Protein AF-A0A7X9J937-F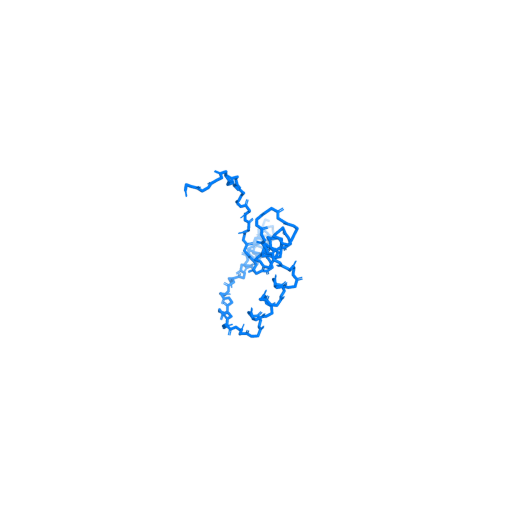1 (afdb_monomer_lite)

Radius of gyration: 26.6 Å; chains: 1; bounding box: 53×62×55 Å

Sequence (87 aa):
MKKKLGCVFVIFCLLLAACSTTTASSPEPAQEFDGQRAYQDVVNQMAFGPRIPGSEAHQQAEEYIATELEKAGWQVELQQSTVTDHP

Foldseek 3D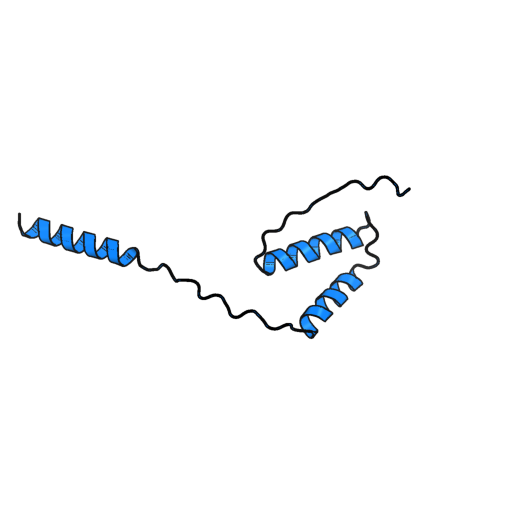i:
DVVVVVVVVVVVVVVVVVVPPPPPPDPDPPDPDDPVVVVVLVVQLPVLPDLDPPDPSVVVNVVVVQVVCVVVVDDDDDDDDDDDDDD

Secondary structure (DSSP, 8-state):
-HHHHHHHHHHHHHHHHTT------PPPPPPPP-HHHHHHHHHHHHHT----TTSHHHHHHHHHHHHHHHHTT--------------

pLDDT: mean 83.48, std 16.54, range [50.5, 98.62]

Structure (mmCIF, N/CA/C/O backbone):
data_AF-A0A7X9J937-F1
#
_entry.id   AF-A0A7X9J937-F1
#
loop_
_atom_site.group_PDB
_atom_site.id
_atom_site.type_symbol
_atom_site.label_atom_id
_atom_site.label_alt_id
_atom_site.label_comp_id
_atom_site.label_asym_id
_atom_site.label_entity_id
_atom_site.label_seq_id
_atom_site.pdbx_PDB_ins_code
_atom_site.Cartn_x
_atom_site.Cartn_y
_atom_site.Cartn_z
_atom_site.occupancy
_atom_site.B_iso_or_equiv
_atom_site.auth_seq_id
_atom_site.auth_comp_id
_atom_site.auth_asym_id
_atom_site.auth_atom_id
_atom_site.pdbx_PDB_model_num
ATOM 1 N N . MET A 1 1 ? -22.922 51.635 38.764 1.00 52.81 1 MET A N 1
ATOM 2 C CA . MET A 1 1 ? -21.645 50.901 38.572 1.00 52.81 1 MET A CA 1
ATOM 3 C C . MET A 1 1 ? -21.777 49.396 38.832 1.00 52.81 1 MET A C 1
ATOM 5 O O . MET A 1 1 ? -21.309 48.623 38.012 1.00 52.81 1 MET A O 1
ATOM 9 N N . LYS A 1 2 ? -22.510 48.967 39.872 1.00 50.50 2 LYS A N 1
ATOM 10 C CA . LYS A 1 2 ? -22.753 47.547 40.218 1.00 50.50 2 LYS A CA 1
ATOM 11 C C . LYS A 1 2 ? -23.387 46.697 39.090 1.00 50.50 2 LYS A C 1
ATOM 13 O O . LYS A 1 2 ? -23.013 45.549 38.907 1.00 50.50 2 LYS A O 1
ATOM 18 N N . LYS A 1 3 ? -24.279 47.288 38.277 1.00 54.34 3 LYS A N 1
ATOM 19 C CA . LYS A 1 3 ? -24.945 46.614 37.139 1.00 54.34 3 LYS A CA 1
ATOM 20 C C . LYS A 1 3 ? -23.997 46.281 35.971 1.00 54.34 3 LYS A C 1
ATOM 22 O O . LYS A 1 3 ? -24.136 45.232 35.362 1.00 54.34 3 LYS A O 1
ATOM 27 N N . LYS A 1 4 ? -23.013 47.149 35.684 1.00 54.78 4 LYS A N 1
ATOM 28 C CA . LYS A 1 4 ? -22.019 46.917 34.616 1.00 54.78 4 LYS A CA 1
ATOM 29 C C . LYS A 1 4 ? -20.978 45.870 35.027 1.00 54.78 4 LYS A C 1
ATOM 31 O O . LYS A 1 4 ? -20.554 45.089 34.190 1.00 54.78 4 LYS A O 1
ATOM 36 N N . LEU A 1 5 ? -20.643 45.811 36.319 1.00 62.06 5 LEU A N 1
ATOM 37 C CA . LEU A 1 5 ? -19.739 44.806 36.886 1.00 62.06 5 LEU A CA 1
ATOM 38 C C . LEU A 1 5 ? -20.350 43.391 36.857 1.00 62.06 5 LEU A C 1
ATOM 40 O O . LEU A 1 5 ? -19.651 42.435 36.546 1.00 62.06 5 LEU A O 1
ATOM 44 N N . GLY A 1 6 ? -21.665 43.274 37.085 1.00 66.69 6 GLY A N 1
ATOM 45 C CA . GLY A 1 6 ? -22.399 42.010 36.943 1.00 66.69 6 GLY A CA 1
ATOM 46 C C . GLY A 1 6 ? -22.445 41.488 35.503 1.00 66.69 6 GLY A C 1
ATOM 47 O O . GLY A 1 6 ? -22.167 40.317 35.280 1.00 66.69 6 GLY A O 1
ATOM 48 N N . CYS A 1 7 ? -22.709 42.349 34.510 1.00 67.94 7 CYS A N 1
ATOM 49 C CA . CYS A 1 7 ? -22.678 41.934 33.099 1.00 67.94 7 CYS A CA 1
ATOM 50 C C . CYS A 1 7 ? -21.279 41.498 32.644 1.00 67.94 7 CYS A C 1
ATOM 52 O O . CYS A 1 7 ? -21.163 40.523 31.911 1.00 67.94 7 CYS A O 1
ATOM 54 N N . VAL A 1 8 ? -20.219 42.181 33.092 1.00 72.06 8 VAL A N 1
ATOM 55 C CA . VAL A 1 8 ? -18.832 41.800 32.766 1.00 72.06 8 VAL A CA 1
ATOM 56 C C . VAL A 1 8 ? -18.475 40.443 33.376 1.00 72.06 8 VAL A C 1
ATOM 58 O O . VAL A 1 8 ? -17.862 39.621 32.702 1.00 72.06 8 VAL A O 1
ATOM 61 N N . PHE A 1 9 ? -18.920 40.169 34.606 1.00 73.50 9 PHE A N 1
ATOM 62 C CA . PHE A 1 9 ? -18.722 38.869 35.248 1.00 73.50 9 PHE A CA 1
ATOM 63 C C . PHE A 1 9 ? -19.460 37.741 34.507 1.00 73.50 9 PHE A C 1
ATOM 65 O O . PHE A 1 9 ? -18.881 36.691 34.250 1.00 73.50 9 PHE A O 1
ATOM 72 N N . VAL A 1 10 ? -20.702 37.982 34.074 1.00 77.50 10 VAL A N 1
ATOM 73 C CA . VAL A 1 10 ? -21.494 37.009 33.301 1.00 77.50 10 VAL A CA 1
ATOM 74 C C . VAL A 1 10 ? -20.864 36.722 31.933 1.00 77.50 10 VAL A C 1
ATOM 76 O O . VAL A 1 10 ? -20.773 35.563 31.538 1.00 77.50 10 VAL A O 1
ATOM 79 N N . ILE A 1 11 ? -20.373 37.748 31.232 1.00 76.56 11 ILE A N 1
ATOM 80 C CA . ILE A 1 11 ? -19.694 37.591 29.935 1.00 76.56 11 ILE A CA 1
ATOM 81 C C . ILE A 1 11 ? -18.374 36.823 30.094 1.00 76.56 11 ILE A C 1
ATOM 83 O O . ILE A 1 11 ? -18.065 35.958 29.280 1.00 76.56 11 ILE A O 1
ATOM 87 N N . PHE A 1 12 ? -17.619 37.086 31.164 1.00 74.50 12 PHE A N 1
ATOM 88 C CA . PHE A 1 12 ? -16.381 36.367 31.461 1.00 74.50 12 PHE A CA 1
ATOM 89 C C . PHE A 1 12 ? -16.633 34.883 31.785 1.00 74.50 12 PHE A C 1
ATOM 91 O O . PHE A 1 12 ? -15.923 34.016 31.279 1.00 74.50 12 PHE A O 1
ATOM 98 N N . CYS A 1 13 ? -17.691 34.566 32.540 1.00 72.00 13 CYS A N 1
ATOM 99 C CA . CYS A 1 13 ? -18.108 33.181 32.785 1.00 72.00 13 CYS A CA 1
ATOM 100 C C . CYS A 1 13 ? -18.562 32.458 31.503 1.00 72.00 13 CYS A C 1
ATOM 102 O O . CYS A 1 13 ? -18.251 31.283 31.327 1.00 72.00 13 CYS A O 1
ATOM 104 N N . LEU A 1 14 ? -19.249 33.154 30.591 1.00 68.94 14 LEU A N 1
ATOM 105 C CA . LEU A 1 14 ? -19.656 32.613 29.286 1.00 68.94 14 LEU A CA 1
ATOM 106 C C . LEU A 1 14 ? -18.459 32.330 28.363 1.00 68.94 14 LEU A C 1
ATOM 108 O O . LEU A 1 14 ? -18.451 31.314 27.674 1.00 68.94 14 LEU A O 1
ATOM 112 N N . LEU A 1 15 ? -17.428 33.181 28.389 1.00 69.56 15 LEU A N 1
ATOM 113 C CA . LEU A 1 15 ? -16.188 32.979 27.627 1.00 69.56 15 LEU A CA 1
ATOM 114 C C . LEU A 1 15 ? -15.346 31.812 28.166 1.00 69.56 15 LEU A C 1
ATOM 116 O O . LEU A 1 15 ? -14.768 31.065 27.382 1.00 69.56 15 LEU A O 1
ATOM 120 N N . LEU A 1 16 ? -15.311 31.612 29.488 1.00 65.06 16 LEU A N 1
ATOM 121 C CA . LEU A 1 16 ? -14.621 30.473 30.106 1.00 65.06 16 LEU A CA 1
ATOM 122 C C . LEU A 1 16 ? -15.333 29.136 29.838 1.00 65.06 16 LEU A C 1
ATOM 124 O O . LEU A 1 16 ? -14.669 28.127 29.609 1.00 65.06 16 LEU A O 1
ATOM 128 N N . ALA A 1 17 ? -16.670 29.128 29.800 1.00 61.69 17 ALA A N 1
ATOM 129 C CA . ALA A 1 17 ? -17.452 27.931 29.478 1.00 61.69 17 ALA A CA 1
ATOM 130 C C . ALA A 1 17 ? -17.276 27.470 28.016 1.00 61.69 17 ALA A C 1
ATOM 132 O O . ALA A 1 17 ? -17.340 26.275 27.739 1.00 61.69 17 ALA A O 1
ATOM 133 N N . ALA A 1 18 ? -16.992 28.393 27.090 1.00 59.34 18 ALA A N 1
ATOM 134 C CA . ALA A 1 18 ? -16.708 28.071 25.690 1.00 59.34 18 ALA A CA 1
ATOM 135 C C . ALA A 1 18 ? -15.317 27.434 25.469 1.00 59.34 18 ALA A C 1
ATOM 137 O O . ALA A 1 18 ? -15.069 26.867 24.411 1.00 59.34 18 ALA A O 1
ATOM 138 N N . CYS A 1 19 ? -14.417 27.492 26.459 1.00 54.72 19 CYS A N 1
ATOM 139 C CA . CYS A 1 19 ? -13.035 27.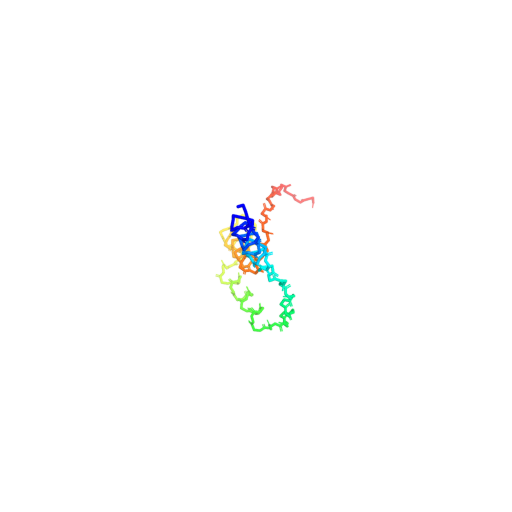002 26.360 1.00 54.72 19 CYS A CA 1
ATOM 140 C C . CYS A 1 19 ? -12.840 25.580 26.935 1.00 54.72 19 CYS A C 1
ATOM 142 O O . CYS A 1 19 ? -11.719 25.162 27.204 1.00 54.72 19 CYS A O 1
ATOM 144 N N . SER A 1 20 ? -13.925 24.835 27.184 1.00 54.06 20 SER A N 1
ATOM 145 C CA . SER A 1 20 ? -13.865 23.515 27.842 1.00 54.06 20 SER A CA 1
ATOM 146 C C . SER A 1 20 ? -14.192 22.328 26.928 1.00 54.06 20 SER A C 1
ATOM 148 O O . SER A 1 20 ? -14.222 21.193 27.393 1.00 54.06 20 SER A O 1
ATOM 150 N N . THR A 1 21 ? -14.387 22.535 25.623 1.00 57.25 21 THR A N 1
ATOM 151 C CA . THR A 1 21 ? -14.554 21.436 24.654 1.00 57.25 21 THR A CA 1
ATOM 152 C C . THR A 1 21 ? -13.211 20.965 24.100 1.00 57.25 21 THR A C 1
ATOM 154 O O . THR A 1 21 ? -13.033 20.849 22.892 1.00 57.25 21 THR A O 1
ATOM 157 N N . THR A 1 22 ? -12.248 20.689 24.974 1.00 58.19 22 THR A N 1
ATOM 158 C CA . THR A 1 22 ? -11.144 19.803 24.603 1.00 58.19 22 THR A CA 1
ATOM 159 C C . THR A 1 22 ? -11.648 18.400 24.885 1.00 58.19 22 THR A C 1
ATOM 161 O O . THR A 1 22 ? -11.520 17.897 26.000 1.00 58.19 22 THR A O 1
ATOM 164 N N . THR A 1 23 ? -12.300 17.782 23.900 1.00 58.59 23 THR A N 1
ATOM 165 C CA . THR A 1 23 ? -12.530 16.339 23.933 1.00 58.59 23 THR A CA 1
ATOM 166 C C . THR A 1 23 ? -11.154 15.700 23.950 1.00 58.59 23 THR A C 1
ATOM 168 O O . THR A 1 23 ? -10.478 15.641 22.924 1.00 58.59 23 THR A O 1
ATOM 171 N N . ALA A 1 24 ? -10.706 15.297 25.137 1.00 60.59 24 ALA A N 1
ATOM 172 C CA . ALA A 1 24 ? -9.594 14.384 25.273 1.00 60.59 24 ALA A CA 1
ATOM 173 C C . ALA A 1 24 ? -9.973 13.152 24.450 1.00 60.59 24 ALA A C 1
ATOM 175 O O . ALA A 1 24 ? -10.860 12.392 24.835 1.00 60.59 24 ALA A O 1
ATOM 176 N N . SER A 1 25 ? -9.375 13.047 23.265 1.00 62.44 25 SER A N 1
ATOM 177 C CA . SER A 1 25 ? -9.435 11.873 22.413 1.00 62.44 25 SER A CA 1
ATOM 178 C C . SER A 1 25 ? -8.927 10.714 23.255 1.00 62.44 25 SER A C 1
ATOM 180 O O . SER A 1 25 ? -7.718 10.545 23.408 1.00 62.44 25 SER A O 1
ATOM 182 N N . SER A 1 26 ? -9.840 9.954 23.863 1.00 63.72 26 SER A N 1
ATOM 183 C CA . SER A 1 26 ? -9.491 8.635 24.373 1.00 63.72 26 SER A CA 1
ATOM 184 C C . SER A 1 26 ? -8.838 7.899 23.207 1.00 63.72 26 SER A C 1
ATOM 186 O O . SER A 1 26 ? -9.385 7.977 22.105 1.00 63.72 26 SER A O 1
ATOM 188 N N . PRO A 1 27 ? -7.671 7.259 23.390 1.00 65.00 27 PRO A N 1
ATOM 189 C CA . PRO A 1 27 ? -7.103 6.453 22.325 1.00 65.00 27 PRO A CA 1
ATOM 190 C C . PRO A 1 27 ? -8.182 5.460 21.892 1.00 65.00 27 PRO A C 1
ATOM 192 O O . PRO A 1 27 ? -8.712 4.722 22.729 1.00 65.00 27 PRO A O 1
ATOM 195 N N . GLU A 1 28 ? -8.570 5.532 20.617 1.00 68.25 28 GLU A N 1
ATOM 196 C CA . GLU A 1 28 ? -9.399 4.509 19.987 1.00 68.25 28 GLU A CA 1
ATOM 197 C C . GLU A 1 28 ? -8.761 3.153 20.319 1.00 68.25 28 GLU A C 1
ATOM 199 O O . GLU A 1 28 ? -7.528 3.031 20.252 1.00 68.25 28 GLU A O 1
ATOM 204 N N . PRO A 1 29 ? -9.548 2.159 20.765 1.00 69.75 29 PRO A N 1
ATOM 205 C CA . PRO A 1 29 ? -9.005 0.841 21.042 1.00 69.75 29 PRO A CA 1
ATOM 206 C C . PRO A 1 29 ? -8.266 0.353 19.796 1.00 69.75 29 PRO A C 1
ATOM 208 O O . PRO A 1 29 ? -8.793 0.435 18.688 1.00 69.75 29 PRO A O 1
ATOM 211 N N . ALA A 1 30 ? -7.026 -0.113 19.978 1.00 72.69 30 ALA A N 1
ATOM 212 C CA . ALA A 1 30 ? -6.224 -0.618 18.874 1.00 72.69 30 ALA A CA 1
ATOM 213 C C . ALA A 1 30 ? -7.033 -1.685 18.130 1.00 72.69 30 ALA A C 1
ATOM 215 O O . ALA A 1 30 ? -7.461 -2.670 18.736 1.00 72.69 30 ALA A O 1
ATOM 216 N N . GLN A 1 31 ? -7.274 -1.458 16.839 1.00 80.12 31 GLN A N 1
ATOM 217 C CA . GLN A 1 31 ? -8.015 -2.403 16.022 1.00 80.12 31 GLN A CA 1
ATOM 218 C C . GLN A 1 31 ? -7.259 -3.737 16.011 1.00 80.12 31 GLN A C 1
ATOM 220 O O . GLN A 1 31 ? -6.054 -3.778 15.747 1.00 80.12 31 GLN A O 1
ATOM 225 N N . GLU A 1 32 ? -7.957 -4.825 16.338 1.00 93.06 32 GLU A N 1
ATOM 226 C CA . GLU A 1 32 ? -7.385 -6.165 16.242 1.00 93.06 32 GLU A CA 1
ATOM 227 C C . GLU A 1 32 ? -7.026 -6.481 14.786 1.00 93.06 32 GLU A C 1
ATOM 229 O O . GLU A 1 32 ? -7.619 -5.954 13.842 1.00 93.06 32 GLU A O 1
ATOM 234 N N . PHE A 1 33 ? -6.039 -7.354 14.592 1.00 94.00 33 PHE A N 1
ATOM 235 C CA . PHE A 1 33 ? -5.646 -7.771 13.253 1.00 94.00 33 PHE A CA 1
ATOM 236 C C . PHE A 1 33 ? -6.796 -8.506 12.545 1.00 94.00 33 PHE A C 1
ATOM 238 O O . PHE A 1 33 ? -7.264 -9.542 13.016 1.00 94.00 33 PHE A O 1
ATOM 245 N N . ASP A 1 34 ? -7.189 -8.005 11.372 1.00 95.75 34 ASP A N 1
ATOM 246 C CA . ASP A 1 34 ? -8.176 -8.630 10.490 1.00 95.75 34 ASP A CA 1
ATOM 247 C C . ASP A 1 34 ? -7.474 -9.292 9.293 1.00 95.75 34 ASP A C 1
ATOM 249 O O . ASP A 1 34 ? -6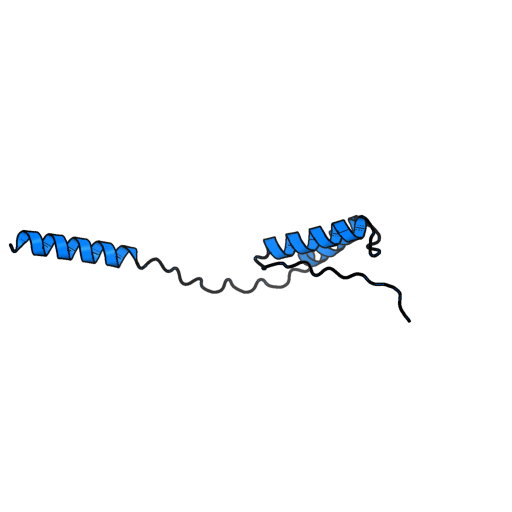.978 -8.633 8.373 1.00 95.75 34 ASP A O 1
ATOM 253 N N . GLY A 1 35 ? -7.452 -10.627 9.295 1.00 97.88 35 GLY A N 1
ATOM 254 C CA . GLY A 1 35 ? -6.820 -11.414 8.238 1.00 97.88 35 GLY A CA 1
ATOM 255 C C . GLY A 1 35 ? -7.525 -11.336 6.881 1.00 97.88 35 GLY A C 1
ATOM 256 O O . GLY A 1 35 ? -6.855 -11.437 5.854 1.00 97.88 35 GLY A O 1
ATOM 257 N N . GLN A 1 36 ? -8.848 -11.134 6.840 1.00 98.12 36 GLN A N 1
ATOM 258 C CA . GLN A 1 36 ? -9.562 -10.958 5.571 1.00 98.12 36 GLN A CA 1
ATOM 259 C C . GLN A 1 36 ? -9.217 -9.614 4.950 1.00 98.12 36 GLN A C 1
ATOM 261 O O . GLN A 1 36 ? -8.961 -9.548 3.744 1.00 98.12 36 GLN A O 1
ATOM 266 N N . ARG A 1 37 ? -9.151 -8.557 5.767 1.00 96.88 37 ARG A N 1
ATOM 267 C CA . ARG A 1 37 ? -8.710 -7.254 5.278 1.00 96.88 37 ARG A CA 1
ATOM 268 C C . ARG A 1 37 ? -7.279 -7.319 4.746 1.00 96.88 37 ARG A C 1
ATOM 270 O O . ARG A 1 37 ? -7.045 -6.901 3.615 1.00 96.88 37 ARG A O 1
ATOM 277 N N . ALA A 1 38 ? -6.353 -7.901 5.508 1.00 97.81 38 ALA A N 1
ATOM 278 C CA . ALA A 1 38 ? -4.960 -8.040 5.082 1.00 97.81 38 ALA A CA 1
ATOM 279 C C . ALA A 1 38 ? -4.823 -8.848 3.777 1.00 97.81 38 ALA A C 1
ATOM 281 O O . ALA A 1 38 ? -4.029 -8.507 2.900 1.00 97.81 38 ALA A O 1
ATOM 282 N N . TYR A 1 39 ? -5.623 -9.905 3.609 1.00 98.62 39 TYR A N 1
ATOM 283 C CA . TYR A 1 39 ? -5.644 -10.677 2.368 1.00 98.62 39 TYR A CA 1
ATOM 284 C C . TYR A 1 39 ? -6.134 -9.850 1.171 1.00 98.62 39 TYR A C 1
ATOM 286 O O . TYR A 1 39 ? -5.587 -9.978 0.074 1.00 98.62 39 TYR A O 1
ATOM 294 N N . GLN A 1 40 ? -7.111 -8.959 1.365 1.00 98.56 40 GLN A N 1
ATOM 295 C CA . GLN A 1 40 ? -7.589 -8.078 0.299 1.00 98.56 40 GLN A CA 1
ATOM 296 C C . GLN A 1 40 ? -6.484 -7.144 -0.217 1.00 98.56 40 GLN A C 1
ATOM 298 O O . GLN A 1 40 ? -6.394 -6.926 -1.425 1.00 98.56 40 GLN A O 1
ATOM 303 N N . ASP A 1 41 ? -5.601 -6.653 0.658 1.00 98.50 41 ASP A N 1
ATOM 304 C CA . ASP A 1 41 ? -4.446 -5.846 0.245 1.00 98.50 41 ASP A CA 1
ATOM 305 C C . ASP A 1 41 ? -3.489 -6.632 -0.666 1.00 98.50 41 ASP A C 1
ATOM 307 O O . ASP A 1 41 ? -2.949 -6.076 -1.625 1.00 98.50 41 ASP A O 1
ATOM 311 N N . VAL A 1 42 ? -3.308 -7.935 -0.420 1.00 98.38 42 VAL A N 1
ATOM 312 C CA . VAL A 1 42 ? -2.517 -8.820 -1.294 1.00 98.38 42 VAL A CA 1
ATOM 313 C C . VAL A 1 42 ? -3.204 -8.997 -2.646 1.00 98.38 42 VAL A C 1
ATOM 315 O O . VAL A 1 42 ? -2.555 -8.860 -3.683 1.00 98.38 42 VAL A O 1
ATOM 318 N N . VAL A 1 43 ? -4.513 -9.264 -2.654 1.00 98.56 43 VAL A N 1
ATOM 319 C CA . VAL A 1 43 ? -5.300 -9.415 -3.890 1.00 98.56 43 VAL A CA 1
ATOM 320 C C . VAL A 1 43 ? -5.206 -8.156 -4.753 1.00 98.56 43 VAL A C 1
ATOM 322 O O . VAL A 1 43 ? -4.932 -8.257 -5.949 1.00 98.56 43 VAL A O 1
ATOM 325 N N . ASN A 1 44 ? -5.356 -6.977 -4.146 1.00 98.44 44 ASN A N 1
ATOM 326 C CA . ASN A 1 44 ? -5.261 -5.695 -4.843 1.00 98.44 44 ASN A CA 1
ATOM 327 C C . ASN A 1 44 ? -3.868 -5.497 -5.461 1.00 98.44 44 ASN A C 1
ATOM 329 O O . ASN A 1 44 ? -3.757 -5.213 -6.650 1.00 98.44 44 ASN A O 1
ATOM 333 N N . GLN A 1 45 ? -2.800 -5.750 -4.697 1.00 98.25 45 GLN A N 1
ATOM 334 C CA . GLN A 1 45 ? -1.427 -5.651 -5.203 1.00 98.25 45 GLN A CA 1
ATOM 335 C C . GLN A 1 45 ? -1.130 -6.632 -6.341 1.00 98.25 45 GLN A C 1
ATOM 337 O O . GLN A 1 45 ? -0.368 -6.307 -7.255 1.00 98.25 45 GLN A O 1
ATOM 342 N N . MET A 1 46 ? -1.695 -7.843 -6.290 1.00 98.06 46 MET A N 1
ATOM 343 C CA . MET A 1 46 ? -1.540 -8.834 -7.355 1.00 98.06 46 MET A CA 1
ATOM 344 C C . MET A 1 46 ? -2.274 -8.431 -8.634 1.00 98.06 46 MET A C 1
ATOM 346 O O . MET A 1 46 ? -1.761 -8.703 -9.720 1.00 98.06 46 MET A O 1
ATOM 350 N N . ALA A 1 47 ? -3.423 -7.760 -8.518 1.00 98.44 47 ALA A N 1
ATOM 351 C CA . ALA A 1 47 ? -4.219 -7.315 -9.659 1.00 98.44 47 ALA A CA 1
ATOM 352 C C . ALA A 1 47 ? -3.491 -6.289 -10.549 1.00 98.44 47 ALA A C 1
ATOM 354 O O . ALA A 1 47 ? -3.755 -6.249 -11.748 1.00 98.44 47 ALA A O 1
ATOM 355 N N . PHE A 1 48 ? -2.535 -5.527 -10.005 1.00 98.38 48 PHE A N 1
ATOM 356 C CA . PHE A 1 48 ? -1.691 -4.609 -10.788 1.00 98.38 48 PHE A CA 1
ATOM 357 C C . PHE A 1 48 ? -0.724 -5.337 -11.740 1.00 98.38 48 PHE A C 1
ATOM 359 O O . PHE A 1 48 ? -0.252 -4.760 -12.713 1.00 98.38 48 PHE A O 1
ATOM 366 N N . GLY A 1 49 ? -0.419 -6.616 -11.487 1.00 97.75 49 GLY A N 1
ATOM 367 C CA . GLY A 1 49 ? 0.588 -7.380 -12.229 1.00 97.75 49 GLY A CA 1
ATOM 368 C C . GLY A 1 49 ? 1.987 -7.335 -11.590 1.00 97.75 49 GLY A C 1
ATOM 369 O O . GLY A 1 49 ? 2.125 -7.002 -10.411 1.00 97.75 49 GLY A O 1
ATOM 370 N N . PRO A 1 50 ? 3.053 -7.757 -12.299 1.00 98.00 50 PRO A N 1
ATOM 371 C CA . PRO A 1 50 ? 4.416 -7.765 -11.759 1.00 98.00 50 PRO A CA 1
ATOM 372 C C . PRO A 1 50 ? 4.939 -6.349 -11.455 1.00 98.00 50 PRO A C 1
ATOM 374 O O . PRO A 1 50 ? 5.156 -5.559 -12.366 1.00 98.00 50 PRO A O 1
ATOM 377 N N . ARG A 1 51 ? 5.206 -6.044 -10.178 1.00 96.62 51 ARG A N 1
ATOM 378 C CA . ARG A 1 51 ? 5.678 -4.728 -9.689 1.00 96.62 51 ARG A CA 1
ATOM 379 C C . ARG A 1 51 ? 7.187 -4.548 -9.892 1.00 96.62 51 ARG A C 1
ATOM 381 O O . ARG A 1 51 ? 7.940 -4.363 -8.940 1.00 96.62 51 ARG A O 1
ATOM 388 N N . ILE A 1 52 ? 7.641 -4.696 -11.133 1.00 94.94 52 ILE A N 1
ATOM 389 C CA . ILE A 1 52 ? 9.046 -4.481 -11.495 1.00 94.94 52 ILE A CA 1
ATOM 390 C C . ILE A 1 52 ? 9.360 -2.983 -11.348 1.00 94.94 52 ILE A C 1
ATOM 392 O O . ILE A 1 52 ? 8.574 -2.179 -11.861 1.00 94.94 52 ILE A O 1
ATOM 396 N N . PRO A 1 53 ? 10.467 -2.581 -10.695 1.00 92.50 53 PRO A N 1
ATOM 397 C CA . PRO A 1 53 ? 10.841 -1.174 -10.578 1.00 92.50 53 PRO A CA 1
ATOM 398 C C . PRO A 1 53 ? 10.804 -0.436 -11.925 1.00 92.50 53 PRO A C 1
ATOM 400 O O . PRO A 1 53 ? 11.239 -0.963 -12.946 1.00 92.50 53 PRO A O 1
ATOM 403 N N . GLY A 1 54 ? 10.235 0.770 -11.937 1.00 90.44 54 GLY A N 1
ATOM 404 C CA . GLY A 1 54 ? 9.980 1.580 -13.134 1.00 90.44 54 GLY A CA 1
ATOM 405 C C . GLY A 1 54 ? 8.754 1.202 -13.984 1.00 90.44 54 GLY A C 1
ATOM 406 O O . GLY A 1 54 ? 8.392 1.976 -14.867 1.00 90.44 54 GLY A O 1
ATOM 407 N N . SER A 1 55 ? 8.094 0.061 -13.751 1.00 96.19 55 SER A N 1
ATOM 408 C CA . SER A 1 55 ? 6.888 -0.331 -14.508 1.00 96.19 55 SER A CA 1
ATOM 409 C C . SER A 1 55 ? 5.616 0.404 -14.060 1.00 96.19 55 SER A C 1
ATOM 411 O O . SER A 1 55 ? 5.553 0.947 -12.958 1.00 96.19 55 SER A O 1
ATOM 413 N N . GLU A 1 56 ? 4.563 0.364 -14.885 1.00 98.00 56 GLU A N 1
ATOM 414 C CA . GLU A 1 56 ? 3.236 0.897 -14.531 1.00 98.00 56 GLU A CA 1
ATOM 415 C C . GLU A 1 56 ? 2.652 0.201 -13.290 1.00 98.00 56 GLU A C 1
ATOM 417 O O . GLU A 1 56 ? 2.197 0.862 -12.362 1.00 98.00 56 GLU A O 1
ATOM 422 N N . ALA A 1 57 ? 2.748 -1.130 -13.221 1.00 98.19 57 ALA A N 1
ATOM 423 C CA . ALA A 1 57 ? 2.279 -1.914 -12.077 1.00 98.19 57 ALA A CA 1
ATOM 424 C C . ALA A 1 57 ? 2.990 -1.540 -10.765 1.00 98.19 57 ALA A C 1
ATOM 426 O O . ALA A 1 57 ? 2.414 -1.647 -9.682 1.00 98.19 57 ALA A O 1
ATOM 427 N N . HIS A 1 58 ? 4.253 -1.111 -10.846 1.00 97.31 58 HIS A N 1
ATOM 428 C CA . HIS A 1 58 ? 4.975 -0.600 -9.689 1.00 97.31 58 HIS A CA 1
ATOM 429 C C . HIS A 1 58 ? 4.436 0.756 -9.232 1.00 97.31 58 HIS A C 1
ATOM 431 O O . HIS A 1 58 ? 4.160 0.896 -8.044 1.00 97.31 58 HIS A O 1
ATOM 437 N N . GLN A 1 59 ? 4.209 1.695 -10.155 1.00 97.25 59 GLN A N 1
ATOM 438 C CA . GLN A 1 59 ? 3.621 3.006 -9.840 1.00 97.25 59 GLN A CA 1
ATOM 439 C C . GLN A 1 59 ? 2.220 2.859 -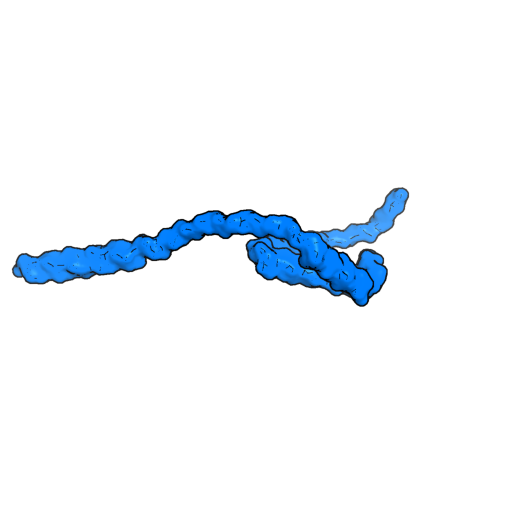9.226 1.00 97.25 59 GLN A C 1
ATOM 441 O O . GLN A 1 59 ? 1.915 3.479 -8.212 1.00 97.25 59 GLN A O 1
ATOM 446 N N . GLN A 1 60 ? 1.392 1.962 -9.774 1.00 98.38 60 GLN A N 1
ATOM 447 C CA . GLN A 1 60 ? 0.070 1.648 -9.219 1.00 98.38 60 GLN A CA 1
ATOM 448 C C . GLN A 1 60 ? 0.152 1.117 -7.781 1.00 98.38 60 GLN A C 1
ATOM 450 O O . GLN A 1 60 ? -0.669 1.474 -6.938 1.00 98.38 60 GLN A O 1
ATOM 455 N N . ALA A 1 61 ? 1.149 0.278 -7.482 1.00 98.12 61 ALA A N 1
ATOM 456 C CA . ALA A 1 61 ? 1.358 -0.228 -6.131 1.00 98.12 61 ALA A CA 1
ATOM 457 C C . ALA A 1 61 ? 1.843 0.865 -5.162 1.00 98.12 61 ALA A C 1
ATOM 459 O O . ALA A 1 61 ? 1.379 0.891 -4.024 1.00 98.12 61 ALA A O 1
ATOM 460 N N . GLU A 1 62 ? 2.731 1.766 -5.595 1.00 97.69 62 GLU A N 1
ATOM 461 C CA . GLU A 1 62 ? 3.163 2.924 -4.795 1.00 97.69 62 GLU A CA 1
ATOM 462 C C . GLU A 1 62 ? 1.970 3.805 -4.412 1.00 97.69 62 GLU A C 1
ATOM 464 O O . GLU A 1 62 ? 1.766 4.095 -3.232 1.00 97.69 62 GLU A O 1
ATOM 469 N N . GLU A 1 63 ? 1.142 4.168 -5.395 1.00 98.19 63 GLU A N 1
ATOM 470 C CA . GLU A 1 63 ? -0.031 5.016 -5.181 1.00 98.19 63 GLU A CA 1
ATOM 471 C C . GLU A 1 63 ? -1.089 4.330 -4.307 1.00 98.19 63 GLU A C 1
ATOM 473 O O . GLU A 1 63 ? -1.648 4.959 -3.404 1.00 98.19 63 GLU A O 1
ATOM 478 N N . TYR A 1 64 ? -1.317 3.025 -4.503 1.00 98.56 64 TYR A N 1
ATOM 479 C CA . TYR A 1 64 ? -2.209 2.238 -3.651 1.00 98.56 64 TYR A CA 1
ATOM 480 C C . TYR A 1 64 ? -1.763 2.266 -2.186 1.00 98.56 64 TYR A C 1
ATOM 482 O O . TYR A 1 64 ? -2.561 2.570 -1.302 1.00 98.56 64 TYR A O 1
ATOM 490 N N . ILE A 1 65 ? -0.487 1.973 -1.923 1.00 98.38 65 ILE A N 1
ATOM 491 C CA . ILE A 1 65 ? 0.044 1.904 -0.557 1.00 98.38 65 ILE A CA 1
ATOM 492 C C . ILE A 1 65 ? -0.008 3.281 0.107 1.00 98.38 65 ILE A C 1
ATOM 494 O O . ILE A 1 65 ? -0.476 3.381 1.240 1.00 98.38 65 ILE A O 1
ATOM 498 N N . ALA A 1 66 ? 0.420 4.336 -0.592 1.00 98.44 66 ALA A N 1
ATOM 499 C CA . ALA A 1 66 ? 0.355 5.699 -0.072 1.00 98.44 66 ALA A CA 1
ATOM 500 C C . ALA A 1 66 ? -1.086 6.080 0.304 1.00 98.44 66 ALA A C 1
ATOM 502 O O . ALA A 1 66 ? -1.343 6.504 1.429 1.00 98.44 66 ALA A O 1
ATOM 503 N N . THR A 1 67 ? -2.037 5.809 -0.592 1.00 98.38 67 THR A N 1
ATOM 504 C CA . THR A 1 67 ? -3.460 6.094 -0.375 1.00 98.38 67 THR A CA 1
ATOM 505 C C . THR A 1 67 ? -4.033 5.333 0.824 1.00 98.38 67 THR A C 1
ATOM 507 O O . THR A 1 67 ? -4.772 5.903 1.627 1.00 98.38 67 THR A O 1
ATOM 510 N N . GLU A 1 68 ? -3.736 4.037 0.969 1.00 98.06 68 GLU A N 1
ATOM 511 C CA . GLU A 1 68 ? -4.248 3.251 2.099 1.00 98.06 68 GLU A CA 1
ATOM 512 C C . GLU A 1 68 ? -3.630 3.690 3.438 1.00 98.06 68 GLU A C 1
ATOM 514 O O . GLU A 1 68 ? -4.330 3.712 4.452 1.00 98.06 68 GLU A O 1
ATOM 519 N N . LEU A 1 69 ? -2.361 4.115 3.451 1.00 97.25 69 LEU A N 1
ATOM 520 C CA . LEU A 1 69 ? -1.712 4.677 4.641 1.00 97.25 69 LEU A CA 1
ATOM 521 C C . LEU A 1 69 ? -2.314 6.032 5.042 1.00 97.25 69 LEU A C 1
ATOM 523 O O . LEU A 1 69 ? -2.608 6.250 6.219 1.00 97.25 69 LEU A O 1
ATOM 527 N N . GLU A 1 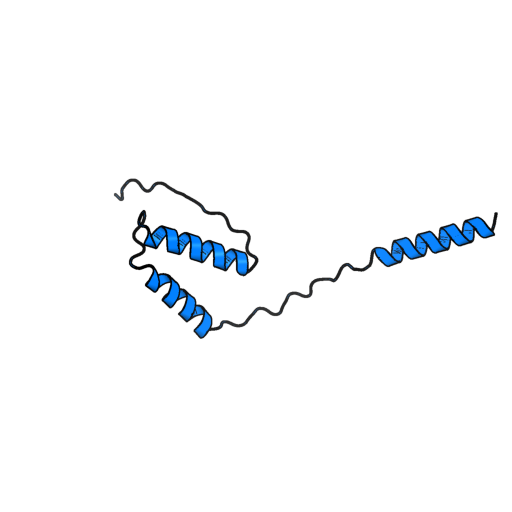70 ? -2.568 6.919 4.079 1.00 97.81 70 GLU A N 1
ATOM 528 C CA . GLU A 1 70 ? -3.255 8.192 4.330 1.00 97.81 70 GLU A CA 1
ATOM 529 C C . GLU A 1 70 ? -4.664 7.969 4.895 1.00 97.81 70 GLU A C 1
ATOM 531 O O . GLU A 1 70 ? -5.048 8.602 5.881 1.00 97.81 70 GLU A O 1
ATOM 536 N N . LYS A 1 71 ? -5.426 7.016 4.336 1.00 95.75 71 LYS A N 1
ATOM 537 C CA . LYS A 1 71 ? -6.748 6.622 4.861 1.00 95.75 71 LYS A CA 1
ATOM 538 C C . LYS A 1 71 ? -6.678 6.080 6.286 1.00 95.75 71 LYS A C 1
ATOM 540 O O . LYS A 1 71 ? -7.613 6.287 7.056 1.00 95.75 71 LYS A O 1
ATOM 545 N N . ALA A 1 72 ? -5.583 5.413 6.643 1.00 93.69 72 ALA A N 1
ATOM 546 C CA . ALA A 1 72 ? -5.322 4.956 8.003 1.00 93.69 72 ALA A CA 1
ATOM 547 C C . ALA A 1 72 ? -4.885 6.092 8.954 1.00 93.69 72 ALA A C 1
ATOM 549 O O . ALA A 1 72 ? -4.600 5.834 10.123 1.00 93.69 72 ALA A O 1
ATOM 550 N N . GLY A 1 73 ? -4.820 7.341 8.479 1.00 94.75 73 GLY A N 1
ATOM 551 C CA . GLY A 1 73 ? -4.476 8.521 9.275 1.00 94.75 73 GLY A CA 1
ATOM 552 C C . GLY A 1 73 ? -2.975 8.780 9.405 1.00 94.75 73 GLY A C 1
ATOM 553 O O . GLY A 1 73 ? -2.565 9.550 10.276 1.00 94.75 73 GLY A O 1
ATOM 554 N N . TRP A 1 74 ? -2.145 8.143 8.576 1.00 96.25 74 TRP A N 1
ATOM 555 C CA . TRP A 1 74 ? -0.698 8.336 8.604 1.00 96.25 74 TRP A CA 1
ATOM 556 C C . TRP A 1 74 ? -0.293 9.566 7.790 1.00 96.25 74 TRP A C 1
ATOM 558 O O . TRP A 1 74 ? -0.912 9.906 6.785 1.00 96.25 74 TRP A O 1
ATOM 568 N N . GLN A 1 75 ? 0.791 10.217 8.213 1.00 97.62 75 GLN A N 1
ATOM 569 C CA . GLN A 1 75 ? 1.504 11.174 7.369 1.00 97.62 75 GLN A CA 1
ATOM 570 C C . GLN A 1 75 ? 2.414 10.384 6.434 1.00 97.62 75 GLN A C 1
ATOM 572 O O . GLN A 1 75 ? 3.250 9.611 6.904 1.00 97.62 75 GLN A O 1
ATOM 577 N N . VAL A 1 76 ? 2.235 10.560 5.128 1.00 97.56 76 VAL A N 1
ATOM 578 C CA . VAL A 1 76 ? 2.950 9.792 4.108 1.00 97.56 76 VAL A CA 1
ATOM 579 C C . VAL A 1 76 ? 3.931 10.694 3.370 1.00 97.56 76 VAL A C 1
ATOM 581 O O . VAL A 1 76 ? 3.590 11.796 2.949 1.00 97.56 76 VAL A O 1
ATOM 584 N N . GLU A 1 77 ? 5.157 10.205 3.206 1.00 97.75 77 GLU A N 1
ATOM 585 C CA . GLU A 1 77 ? 6.192 10.816 2.376 1.00 97.75 77 GLU A CA 1
ATOM 586 C C . GLU A 1 77 ? 6.735 9.754 1.417 1.00 97.75 77 GLU A C 1
ATOM 588 O O . GLU A 1 77 ? 7.122 8.661 1.837 1.00 97.75 77 GLU A O 1
ATOM 593 N N . LEU A 1 78 ? 6.764 10.070 0.122 1.00 95.44 78 LEU A N 1
ATOM 594 C CA . LEU A 1 78 ? 7.364 9.200 -0.885 1.00 95.44 78 LEU A CA 1
ATOM 595 C C . LEU A 1 78 ? 8.856 9.502 -1.010 1.00 95.44 78 LEU A C 1
ATOM 597 O O . LEU A 1 78 ? 9.254 10.553 -1.512 1.00 95.44 78 LEU A O 1
ATOM 601 N N . GLN A 1 79 ? 9.688 8.545 -0.605 1.00 95.12 79 GLN A N 1
ATOM 602 C CA . GLN A 1 79 ? 11.133 8.628 -0.775 1.00 95.12 79 GLN A CA 1
ATOM 603 C C . GLN A 1 79 ? 11.557 7.996 -2.106 1.00 95.12 79 GLN A C 1
ATOM 605 O O . GLN A 1 79 ? 11.599 6.775 -2.249 1.00 95.12 79 GLN A O 1
ATOM 610 N N . GLN A 1 80 ? 11.928 8.834 -3.072 1.00 92.25 80 GLN A N 1
ATOM 611 C CA . GLN A 1 80 ? 12.396 8.385 -4.383 1.00 92.25 80 GLN A CA 1
ATOM 612 C C . GLN A 1 80 ? 13.924 8.257 -4.425 1.00 92.25 80 GLN A C 1
ATOM 614 O O . GLN A 1 80 ? 14.651 9.060 -3.837 1.00 92.25 80 GLN A O 1
ATOM 619 N N . SER A 1 81 ? 14.426 7.255 -5.149 1.00 87.00 81 SER A N 1
ATOM 620 C CA . SER A 1 81 ? 15.859 7.090 -5.405 1.00 87.00 81 SER A CA 1
ATOM 621 C C . SER A 1 81 ? 16.112 6.525 -6.800 1.00 87.00 81 SER A C 1
ATOM 623 O O . SER A 1 81 ? 15.297 5.777 -7.338 1.00 87.00 81 SER A O 1
ATOM 625 N N . THR A 1 82 ? 17.254 6.882 -7.385 1.00 86.69 82 THR A N 1
ATOM 626 C CA . THR A 1 82 ? 17.722 6.302 -8.647 1.00 86.69 82 THR A CA 1
ATOM 627 C C . THR A 1 82 ? 18.665 5.153 -8.328 1.00 86.69 82 THR A C 1
ATOM 629 O O . THR A 1 82 ? 19.745 5.373 -7.780 1.00 86.69 82 THR A O 1
ATOM 632 N N . VAL A 1 83 ? 18.274 3.928 -8.675 1.00 78.94 83 VAL A N 1
ATOM 633 C CA . VAL A 1 83 ? 19.146 2.757 -8.549 1.00 78.94 83 VAL A CA 1
ATOM 634 C C . VAL A 1 83 ? 19.871 2.552 -9.875 1.00 78.94 83 VAL A C 1
ATOM 636 O O . VAL A 1 83 ? 19.282 2.108 -10.857 1.00 78.94 83 VAL A O 1
ATOM 639 N N . THR A 1 84 ? 21.152 2.909 -9.904 1.00 75.56 84 THR A N 1
ATOM 640 C CA . THR A 1 84 ? 22.050 2.659 -11.039 1.00 75.56 84 THR A CA 1
ATOM 641 C C . THR A 1 84 ? 22.916 1.457 -10.702 1.00 75.56 84 THR A C 1
ATOM 643 O O . THR A 1 84 ? 23.912 1.607 -10.005 1.00 75.56 84 THR A O 1
ATOM 646 N N . ASP A 1 85 ? 22.513 0.295 -11.210 1.00 63.62 85 ASP A N 1
ATOM 647 C CA . ASP A 1 85 ? 23.257 -0.968 -11.174 1.00 63.62 85 ASP A CA 1
ATOM 648 C C . ASP A 1 85 ? 23.527 -1.564 -9.776 1.00 63.62 85 ASP A C 1
ATOM 650 O O . ASP A 1 85 ? 23.497 -0.898 -8.739 1.00 63.62 85 ASP A O 1
ATOM 654 N N . HIS A 1 86 ? 23.716 -2.878 -9.743 1.00 59.16 86 HIS A N 1
ATOM 655 C CA . HIS A 1 86 ? 24.088 -3.646 -8.555 1.00 59.16 86 HIS A CA 1
ATOM 656 C C . HIS A 1 86 ? 25.509 -4.166 -8.812 1.00 59.16 86 HIS A C 1
ATOM 658 O O . HIS A 1 86 ? 25.754 -4.619 -9.929 1.00 59.16 86 HIS A O 1
ATOM 664 N N . PRO A 1 87 ? 26.466 -4.090 -7.869 1.00 56.28 87 PRO A N 1
ATOM 665 C CA . PRO A 1 87 ? 27.726 -4.809 -8.046 1.00 56.28 87 PRO A CA 1
ATOM 666 C C . PRO A 1 87 ? 27.503 -6.319 -8.220 1.00 56.28 87 PRO A C 1
ATOM 668 O O . PRO A 1 87 ? 26.494 -6.841 -7.686 1.00 56.28 87 PRO A O 1
#